Protein AF-A0A964G7T0-F1 (afdb_monomer_lite)

pLDDT: mean 79.11, std 21.37, range [40.22, 98.31]

Foldseek 3Di:
DDDDDDDDDPPDDDVPPPPPVPPPDDDDDDDDPVVVVVLVVVCVVVVHDSVVVVVVVVVVVVVVCVVVVVDDPPDD

Structure (mmCIF, N/CA/C/O backbone):
data_AF-A0A964G7T0-F1
#
_entry.id   AF-A0A964G7T0-F1
#
loop_
_atom_site.group_PDB
_atom_site.id
_atom_site.type_symbol
_atom_site.label_atom_id
_atom_site.label_alt_id
_atom_site.label_comp_id
_atom_site.label_asym_id
_atom_site.label_entity_id
_atom_site.label_seq_id
_atom_site.pdbx_PDB_ins_code
_atom_site.Cartn_x
_atom_site.Cartn_y
_atom_site.Cartn_z
_atom_site.occupancy
_atom_site.B_iso_or_equiv
_atom_site.auth_seq_id
_atom_site.auth_comp_id
_atom_site.auth_asym_id
_atom_site.auth_atom_id
_atom_site.pdbx_PDB_model_num
ATOM 1 N N . MET A 1 1 ? -17.969 50.639 22.427 1.00 42.53 1 MET A N 1
ATOM 2 C CA . MET A 1 1 ? -18.768 49.968 21.380 1.00 42.53 1 MET A CA 1
ATOM 3 C C . MET A 1 1 ? -18.095 48.641 21.040 1.00 42.53 1 MET A C 1
ATOM 5 O O . MET A 1 1 ? -16.877 48.599 20.965 1.00 42.53 1 MET A O 1
ATOM 9 N N . VAL A 1 2 ? -18.916 47.594 20.959 1.00 40.59 2 VAL A N 1
ATOM 10 C CA . VAL A 1 2 ? -18.712 46.189 20.534 1.00 40.59 2 VAL A CA 1
ATOM 11 C C . VAL A 1 2 ? -17.658 45.995 19.405 1.00 40.59 2 VAL A C 1
ATOM 13 O O . VAL A 1 2 ? -17.712 46.731 18.433 1.00 40.59 2 VAL A O 1
ATOM 16 N N . HIS A 1 3 ? -16.577 45.205 19.590 1.00 47.72 3 HIS A N 1
ATOM 17 C CA . HIS A 1 3 ? -16.366 43.756 19.279 1.00 47.72 3 HIS A CA 1
ATOM 18 C C . HIS A 1 3 ? -15.859 43.459 17.829 1.00 47.72 3 HIS A C 1
ATOM 20 O O . HIS A 1 3 ? -15.920 44.349 16.993 1.00 47.72 3 HIS A O 1
ATOM 26 N N . PRO A 1 4 ? -15.237 42.290 17.535 1.00 60.06 4 PRO A N 1
ATOM 27 C CA . PRO A 1 4 ? -13.809 42.146 17.202 1.00 60.06 4 PRO A CA 1
ATOM 28 C C . PRO A 1 4 ? -13.560 41.515 15.809 1.00 60.06 4 PRO A C 1
ATOM 30 O O . PRO A 1 4 ? -14.495 41.181 15.090 1.00 60.06 4 PRO A O 1
ATOM 33 N N . GLY A 1 5 ? -12.294 41.284 15.446 1.00 43.25 5 GLY A N 1
ATOM 34 C CA . GLY A 1 5 ? -11.932 40.509 14.253 1.00 43.25 5 GLY A CA 1
ATOM 35 C C . GLY A 1 5 ? -10.547 39.867 14.349 1.00 43.25 5 GLY A C 1
ATOM 36 O O . GLY A 1 5 ? -9.602 40.347 13.734 1.00 43.25 5 GLY A O 1
ATOM 37 N N . LEU A 1 6 ? -10.435 38.783 15.125 1.00 50.50 6 LEU A N 1
ATOM 38 C CA . LEU A 1 6 ? -9.417 37.744 14.914 1.00 50.50 6 LEU A CA 1
ATOM 39 C C . LEU A 1 6 ? -9.644 37.115 13.524 1.00 50.50 6 LEU A C 1
ATOM 41 O O . LEU A 1 6 ? -10.789 36.807 13.209 1.00 50.50 6 LEU A O 1
ATOM 45 N N . ASN A 1 7 ? -8.597 36.810 12.751 1.00 49.56 7 ASN A N 1
ATOM 46 C CA . ASN A 1 7 ? -8.021 35.455 12.742 1.00 49.56 7 ASN A CA 1
ATOM 47 C C . ASN A 1 7 ? -6.819 35.343 11.786 1.00 49.56 7 ASN A C 1
ATOM 49 O O . ASN A 1 7 ? -6.925 35.600 10.588 1.00 49.56 7 ASN A O 1
ATOM 53 N N . ASN A 1 8 ? -5.694 34.887 12.339 1.00 53.44 8 ASN A N 1
ATOM 54 C CA . ASN A 1 8 ? -4.551 34.371 11.602 1.00 53.44 8 ASN A CA 1
ATOM 55 C C . ASN A 1 8 ? -4.959 33.076 10.894 1.00 53.44 8 ASN A C 1
ATOM 57 O O . ASN A 1 8 ? -5.215 32.064 11.541 1.00 53.44 8 ASN A O 1
ATOM 61 N N . GLY A 1 9 ? -4.957 33.090 9.567 1.00 40.22 9 GLY A N 1
ATOM 62 C CA . GLY A 1 9 ? -5.029 31.888 8.750 1.00 40.22 9 GLY A CA 1
ATOM 63 C C . GLY A 1 9 ? -3.897 31.918 7.745 1.00 40.22 9 GLY A C 1
ATOM 64 O O . GLY A 1 9 ? -4.053 32.456 6.655 1.00 40.22 9 GLY A O 1
ATOM 65 N N . THR A 1 10 ? -2.748 31.374 8.130 1.00 52.75 10 THR A N 1
ATOM 66 C CA . THR A 1 10 ? -1.654 31.023 7.227 1.00 52.75 10 THR A CA 1
ATOM 67 C C . THR A 1 10 ? -2.214 30.084 6.158 1.00 52.75 10 THR A C 1
ATOM 69 O O . THR A 1 10 ? -2.329 28.884 6.379 1.00 52.75 10 THR A O 1
ATOM 72 N N . ILE A 1 11 ? -2.589 30.615 4.991 1.00 55.62 11 ILE A N 1
ATOM 73 C CA . ILE A 1 11 ? -2.814 29.817 3.777 1.00 55.62 11 ILE A CA 1
ATOM 74 C C . ILE A 1 11 ? -1.431 29.550 3.175 1.00 55.62 11 ILE A C 1
ATOM 76 O O . ILE A 1 11 ? -1.063 30.016 2.104 1.00 55.62 11 ILE A O 1
ATOM 80 N N 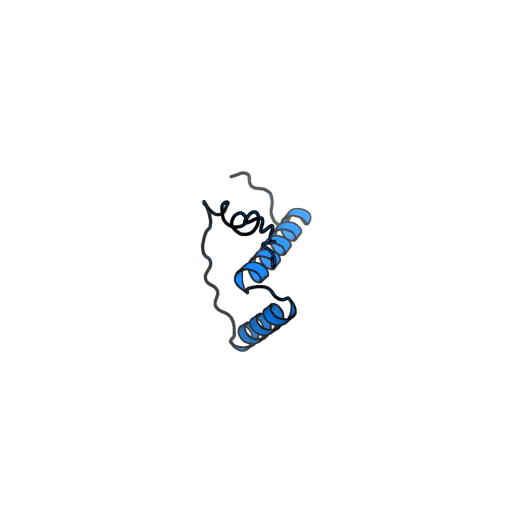. GLY A 1 12 ? -0.609 28.866 3.952 1.00 49.81 12 GLY A N 1
ATOM 81 C CA . GLY A 1 12 ? 0.633 28.255 3.532 1.00 49.81 12 GLY A CA 1
ATOM 82 C C . GLY A 1 12 ? 0.553 26.813 3.997 1.00 49.81 12 GLY A C 1
ATOM 83 O O . GLY A 1 12 ? 0.034 26.557 5.076 1.00 49.81 12 GLY A O 1
ATOM 84 N N . GLU A 1 13 ? 1.062 25.889 3.188 1.00 49.66 13 GLU A N 1
ATOM 85 C CA . GLU A 1 13 ? 1.391 24.515 3.609 1.00 49.66 13 GLU A CA 1
ATOM 86 C C . GLU A 1 13 ? 0.400 23.372 3.314 1.00 49.66 13 GLU A C 1
ATOM 88 O O . GLU A 1 13 ? 0.564 22.277 3.839 1.00 49.66 13 GLU A O 1
ATOM 93 N N . THR A 1 14 ? -0.548 23.508 2.379 1.00 50.62 14 THR A N 1
ATOM 94 C CA . THR A 1 14 ? -1.198 22.296 1.803 1.00 50.62 14 THR A CA 1
ATOM 95 C C . THR A 1 14 ? -1.188 22.203 0.281 1.00 50.62 14 THR A C 1
ATOM 97 O O . THR A 1 14 ? -1.414 21.127 -0.264 1.00 50.62 14 THR A O 1
ATOM 100 N N . SER A 1 15 ? -0.814 23.268 -0.433 1.00 44.28 15 SER A N 1
ATOM 101 C CA . SER A 1 15 ? -0.725 23.248 -1.908 1.00 44.28 15 SER A CA 1
ATOM 102 C C . SER A 1 15 ? 0.658 22.854 -2.456 1.00 44.28 15 SER A C 1
ATOM 104 O O . SER A 1 15 ? 0.873 22.879 -3.666 1.00 44.28 15 SE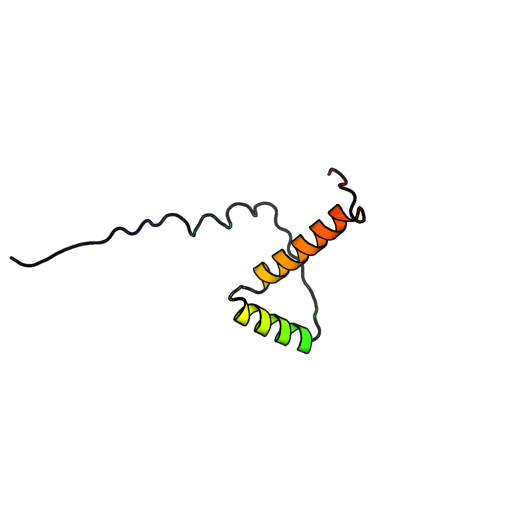R A O 1
ATOM 106 N N . ASN A 1 16 ? 1.607 22.482 -1.588 1.00 48.41 16 ASN A N 1
ATOM 107 C CA . ASN A 1 16 ? 3.014 22.267 -1.958 1.00 48.41 16 ASN A CA 1
ATOM 108 C C . ASN A 1 16 ? 3.517 20.823 -1.756 1.00 48.41 16 ASN A C 1
ATOM 110 O O . ASN A 1 16 ? 4.695 20.605 -1.502 1.00 48.41 16 ASN A O 1
ATOM 114 N N . ARG A 1 17 ? 2.636 19.814 -1.836 1.00 48.03 17 ARG A N 1
ATOM 115 C CA . ARG A 1 17 ? 3.059 18.396 -1.771 1.00 48.03 17 ARG A CA 1
ATOM 116 C C . ARG A 1 17 ? 2.844 17.597 -3.057 1.00 48.03 17 ARG A C 1
ATOM 118 O O . ARG A 1 17 ? 3.168 16.419 -3.093 1.00 48.03 17 ARG A O 1
ATOM 125 N N . LEU A 1 18 ? 2.335 18.244 -4.107 1.00 50.94 18 LEU A N 1
ATOM 126 C CA . LEU A 1 18 ? 2.137 17.644 -5.434 1.00 50.94 18 LEU A CA 1
ATOM 127 C C . LEU A 1 18 ? 2.905 18.373 -6.552 1.00 50.94 18 LEU A C 1
ATOM 129 O O . LEU A 1 18 ? 2.902 17.909 -7.685 1.00 50.94 18 LEU A O 1
ATOM 133 N N . GLN A 1 19 ? 3.613 19.471 -6.252 1.00 48.12 19 GLN A 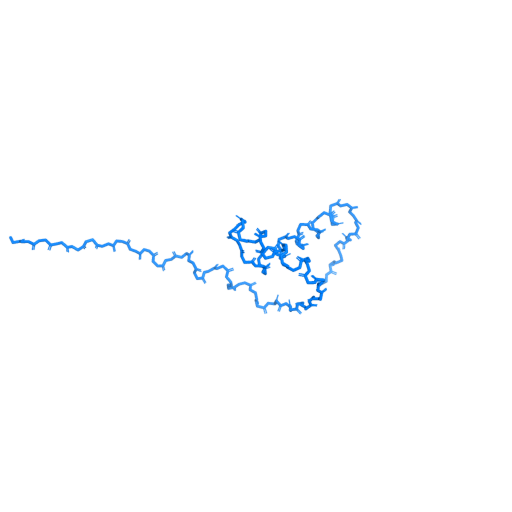N 1
ATOM 134 C CA . GLN A 1 19 ? 4.375 20.261 -7.239 1.00 48.12 19 GLN A CA 1
ATOM 135 C C . GLN A 1 19 ? 5.685 19.593 -7.719 1.00 48.12 19 GLN A C 1
ATOM 137 O O . GLN A 1 19 ? 6.479 20.224 -8.405 1.00 48.12 19 GLN A O 1
ATOM 142 N N . GLY A 1 20 ? 5.909 18.314 -7.396 1.00 45.97 20 GLY A N 1
ATOM 143 C CA . GLY A 1 20 ? 7.115 17.557 -7.759 1.00 45.97 20 GLY A CA 1
ATOM 144 C C . GLY A 1 20 ? 6.863 16.297 -8.593 1.00 45.97 20 GLY A C 1
ATOM 145 O O . GLY A 1 20 ? 7.712 15.418 -8.604 1.00 45.97 20 GLY A O 1
ATOM 146 N N . MET A 1 21 ? 5.704 16.164 -9.245 1.00 54.44 21 MET A N 1
ATOM 147 C CA . MET A 1 21 ? 5.360 15.014 -10.103 1.00 54.44 21 MET A CA 1
ATOM 148 C C . MET A 1 21 ? 5.370 15.382 -11.595 1.00 54.44 21 MET A C 1
ATOM 150 O O . MET A 1 21 ? 4.543 14.905 -12.369 1.00 54.44 21 MET A O 1
ATOM 154 N N . SER A 1 22 ? 6.290 16.251 -12.016 1.00 57.19 22 SER A N 1
ATOM 155 C CA . SER A 1 22 ? 6.436 16.614 -13.435 1.00 57.19 22 SER A CA 1
ATOM 156 C C . SER A 1 22 ? 6.844 15.423 -14.315 1.00 57.19 22 SER A C 1
ATOM 158 O O . SER A 1 22 ? 6.645 15.478 -15.521 1.00 57.19 22 SER A O 1
ATOM 160 N N . ASP A 1 23 ? 7.348 14.346 -13.703 1.00 76.56 23 ASP A N 1
ATOM 161 C CA . ASP A 1 23 ? 7.676 13.070 -14.339 1.00 76.56 23 ASP A CA 1
ATOM 162 C C . ASP A 1 23 ? 6.995 11.942 -13.541 1.00 76.56 23 ASP A C 1
ATOM 164 O O . ASP A 1 23 ? 7.561 11.364 -12.613 1.00 76.56 23 ASP A O 1
ATOM 168 N N . SER A 1 24 ? 5.695 11.740 -13.772 1.00 81.31 24 SER A N 1
ATOM 169 C CA . SER A 1 24 ? 4.929 10.689 -13.095 1.00 81.31 24 SER A CA 1
ATOM 170 C C . SER A 1 24 ? 4.206 9.808 -14.100 1.00 81.31 24 SER A C 1
ATOM 172 O O . SER A 1 24 ? 3.355 10.261 -14.860 1.00 81.31 24 SER A O 1
ATOM 174 N N . GLU A 1 25 ? 4.532 8.520 -14.059 1.00 89.31 25 GLU A N 1
ATOM 175 C CA . GLU A 1 25 ? 3.937 7.511 -14.926 1.00 89.31 25 GLU A CA 1
ATOM 176 C C . GLU A 1 25 ? 2.768 6.809 -14.230 1.00 89.31 25 GLU A C 1
ATOM 178 O O . GLU A 1 25 ? 2.802 6.495 -13.034 1.00 89.31 25 GLU A O 1
ATOM 183 N N . ARG A 1 26 ? 1.703 6.536 -14.991 1.00 90.12 26 ARG A N 1
ATOM 184 C CA . ARG A 1 26 ? 0.504 5.871 -14.472 1.00 90.12 26 ARG A CA 1
ATOM 185 C C . ARG A 1 26 ? 0.573 4.366 -14.690 1.00 90.12 26 ARG A C 1
ATOM 187 O O . ARG A 1 26 ? 0.595 3.895 -15.822 1.00 90.12 26 ARG A O 1
ATOM 194 N N . ILE A 1 27 ? 0.429 3.608 -13.608 1.00 90.44 27 ILE A N 1
ATOM 195 C CA . ILE A 1 27 ? 0.194 2.162 -13.672 1.00 90.44 27 ILE A CA 1
ATOM 196 C C . ILE A 1 27 ? -1.303 1.839 -13.558 1.00 90.44 27 ILE A C 1
ATOM 198 O O . ILE A 1 27 ? -2.051 2.511 -12.845 1.00 90.44 27 ILE A O 1
ATOM 202 N N . SER A 1 28 ? -1.747 0.792 -14.256 1.00 93.88 28 SER A N 1
ATOM 203 C CA . SER A 1 28 ? -3.091 0.217 -14.114 1.00 93.88 28 SER A CA 1
ATOM 204 C C . SER A 1 28 ? -2.971 -1.229 -13.647 1.00 93.88 28 SER A C 1
ATOM 206 O O . SER A 1 28 ? -2.224 -2.004 -14.237 1.00 93.88 28 SER A O 1
ATOM 208 N N . VAL A 1 29 ? -3.702 -1.593 -12.593 1.00 93.06 29 VAL A N 1
ATOM 209 C CA . VAL A 1 29 ? -3.636 -2.925 -11.976 1.00 93.06 29 VAL A CA 1
ATOM 210 C C . VAL A 1 29 ? -5.019 -3.557 -11.903 1.00 93.06 29 VAL A C 1
ATOM 212 O O . VAL A 1 29 ? -6.004 -2.896 -11.572 1.00 93.06 29 VAL A O 1
ATOM 215 N N . VAL A 1 30 ? -5.086 -4.853 -12.201 1.00 96.31 30 VAL A N 1
ATOM 216 C CA . VAL A 1 30 ? -6.293 -5.665 -12.034 1.00 96.31 30 VAL A CA 1
ATOM 217 C C . VAL A 1 30 ? -6.131 -6.488 -10.765 1.00 96.31 30 VAL A C 1
ATOM 219 O O . VAL A 1 30 ? -5.140 -7.196 -10.604 1.00 96.31 30 VAL A O 1
ATOM 222 N N . LEU A 1 31 ? -7.107 -6.389 -9.866 1.00 96.25 31 LEU A N 1
ATOM 223 C CA . LEU A 1 31 ? -7.122 -7.113 -8.599 1.00 96.25 31 LEU A CA 1
ATOM 224 C C . LEU A 1 31 ? -8.378 -7.983 -8.507 1.00 96.25 31 LEU A C 1
ATOM 226 O O . LEU A 1 31 ? -9.441 -7.568 -8.984 1.00 96.25 31 LEU A O 1
ATOM 230 N N . PRO A 1 32 ? -8.304 -9.144 -7.833 1.00 98.31 32 PRO A N 1
ATOM 231 C CA . PRO A 1 32 ? -9.497 -9.856 -7.406 1.00 98.31 32 PRO A CA 1
ATOM 232 C C . PRO A 1 32 ? -10.429 -8.930 -6.619 1.00 98.31 32 PRO A C 1
ATOM 234 O O . PRO A 1 32 ? -9.983 -8.114 -5.807 1.00 98.31 32 PRO A O 1
ATOM 237 N N . THR A 1 33 ? -11.740 -9.077 -6.817 1.00 97.75 33 THR A N 1
ATOM 238 C CA . THR A 1 33 ? -12.744 -8.204 -6.187 1.00 97.75 33 THR A CA 1
ATOM 239 C C . THR A 1 33 ? -12.615 -8.161 -4.666 1.00 97.75 33 THR A C 1
ATOM 241 O O . THR A 1 33 ? -12.780 -7.100 -4.067 1.00 97.75 33 THR A O 1
ATOM 244 N N . GLN A 1 34 ? -12.315 -9.300 -4.037 1.00 97.81 34 GLN A N 1
ATOM 245 C CA . GLN A 1 34 ? -12.131 -9.377 -2.590 1.00 97.81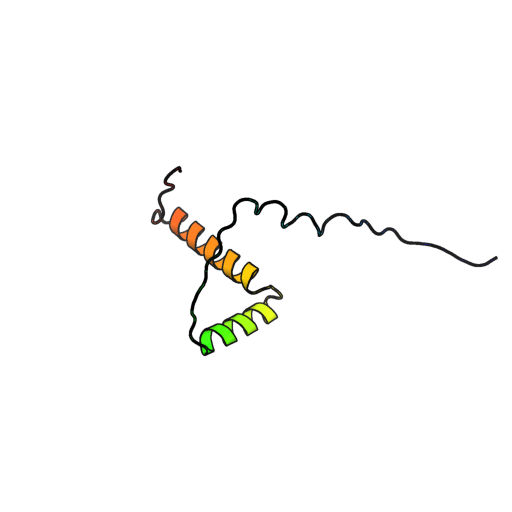 34 GLN A CA 1
ATOM 246 C C . GLN A 1 34 ? -10.914 -8.564 -2.129 1.00 97.81 34 GLN A C 1
ATOM 248 O O . GLN A 1 34 ? -11.062 -7.717 -1.252 1.00 97.81 34 GLN A O 1
ATOM 253 N N . ALA A 1 35 ? -9.768 -8.719 -2.797 1.00 97.31 35 ALA A N 1
ATOM 254 C CA . ALA A 1 35 ? -8.547 -7.987 -2.471 1.00 97.31 35 ALA A CA 1
ATOM 255 C C . ALA A 1 35 ? -8.734 -6.465 -2.588 1.00 97.31 35 ALA A C 1
ATOM 257 O O . ALA A 1 35 ? -8.280 -5.720 -1.724 1.00 97.31 35 ALA A O 1
ATOM 258 N N . LYS A 1 36 ? -9.468 -5.989 -3.608 1.00 96.75 36 LYS A N 1
ATOM 259 C CA . LYS A 1 36 ? -9.806 -4.560 -3.724 1.00 96.75 36 LYS A CA 1
ATOM 260 C C . LYS A 1 36 ? -10.619 -4.075 -2.516 1.00 96.75 36 LYS A C 1
ATOM 262 O O . LYS A 1 36 ? -10.288 -3.043 -1.943 1.00 96.75 36 LYS A O 1
ATOM 267 N N . LYS A 1 37 ? -11.648 -4.825 -2.106 1.00 98.06 37 LYS A N 1
ATOM 268 C CA . LYS A 1 37 ? -12.491 -4.459 -0.954 1.00 98.06 37 LYS A CA 1
ATOM 269 C C . LYS A 1 37 ? -11.696 -4.411 0.350 1.00 98.06 37 LYS A C 1
ATOM 271 O O . LYS A 1 37 ? -11.957 -3.560 1.194 1.00 98.06 37 LYS A O 1
ATOM 276 N N . GLU A 1 38 ? -10.761 -5.334 0.537 1.00 98.06 38 GLU A N 1
ATOM 277 C CA . GLU A 1 38 ? -9.887 -5.353 1.713 1.00 98.06 38 GLU A CA 1
ATOM 278 C C . GLU A 1 38 ? -8.905 -4.179 1.701 1.00 98.06 38 GLU A C 1
ATOM 280 O O . GLU A 1 38 ? -8.759 -3.507 2.720 1.00 98.06 38 GLU A O 1
ATOM 285 N N . LEU A 1 39 ? -8.325 -3.857 0.540 1.00 96.56 39 LEU A N 1
ATOM 286 C CA . LEU A 1 39 ? -7.484 -2.673 0.359 1.00 96.56 39 LEU A CA 1
ATOM 287 C C . LEU A 1 39 ? -8.245 -1.376 0.669 1.00 96.56 39 LEU A C 1
ATOM 289 O O . LEU A 1 39 ? -7.723 -0.517 1.375 1.00 96.56 39 LEU A O 1
ATOM 293 N N . GLU A 1 40 ? -9.481 -1.238 0.180 1.00 97.19 40 GLU A N 1
ATOM 294 C CA . GLU A 1 40 ? -10.341 -0.077 0.450 1.00 97.19 40 GLU A CA 1
ATOM 295 C C . GLU A 1 40 ? -10.598 0.097 1.955 1.00 97.19 40 GLU A C 1
ATOM 297 O O . GLU A 1 40 ? -10.461 1.201 2.480 1.00 97.19 40 GLU A O 1
ATOM 302 N N . LYS A 1 41 ? -10.896 -0.996 2.670 1.00 97.88 41 LYS A N 1
ATOM 303 C CA . LYS A 1 41 ? -11.076 -0.971 4.131 1.00 97.88 41 LYS A CA 1
ATOM 304 C C . LYS A 1 41 ? -9.792 -0.601 4.865 1.00 97.88 41 LYS A C 1
ATOM 306 O O . LYS A 1 41 ? -9.833 0.209 5.784 1.00 97.88 41 LYS A O 1
ATOM 311 N N . LEU A 1 42 ? -8.663 -1.180 4.465 1.00 96.62 42 LEU A N 1
ATOM 312 C CA . LEU A 1 42 ? -7.371 -0.888 5.078 1.00 96.62 42 LEU A CA 1
ATOM 313 C C . LEU A 1 42 ? -7.005 0.593 4.921 1.00 96.62 42 LEU A C 1
ATOM 315 O O . LEU A 1 42 ? -6.575 1.226 5.879 1.00 96.62 42 LEU A O 1
ATOM 319 N N . CYS A 1 43 ? -7.257 1.167 3.745 1.00 96.56 43 CYS A N 1
ATOM 320 C CA . CYS A 1 43 ? -7.039 2.590 3.491 1.00 96.56 43 CYS A CA 1
ATOM 321 C C . CYS A 1 43 ? -7.921 3.492 4.372 1.00 96.56 43 CYS A C 1
ATOM 323 O O . CYS A 1 43 ? -7.458 4.545 4.817 1.00 96.56 43 CYS A O 1
ATOM 325 N N . ASP A 1 44 ? -9.164 3.084 4.658 1.00 96.62 44 ASP A N 1
ATOM 326 C CA . ASP A 1 44 ? -10.039 3.822 5.577 1.00 96.62 44 ASP A CA 1
ATOM 327 C C . ASP A 1 44 ? -9.510 3.807 7.018 1.00 96.62 44 ASP A C 1
ATOM 329 O O . ASP A 1 44 ? -9.522 4.847 7.686 1.00 96.62 44 ASP A O 1
ATOM 333 N N . ILE A 1 45 ? -9.005 2.657 7.478 1.00 97.06 45 ILE A N 1
ATOM 334 C CA . ILE A 1 45 ? -8.397 2.502 8.809 1.00 97.06 45 ILE A CA 1
ATOM 335 C C . ILE A 1 45 ? -7.155 3.391 8.925 1.00 97.06 45 ILE A C 1
ATOM 337 O O . ILE A 1 45 ? -7.033 4.166 9.870 1.00 97.06 45 ILE A O 1
ATOM 341 N N . GLU A 1 46 ? -6.285 3.346 7.916 1.00 94.19 46 GLU A N 1
ATOM 342 C CA . GLU A 1 46 ? -5.032 4.108 7.854 1.00 94.19 46 GLU A 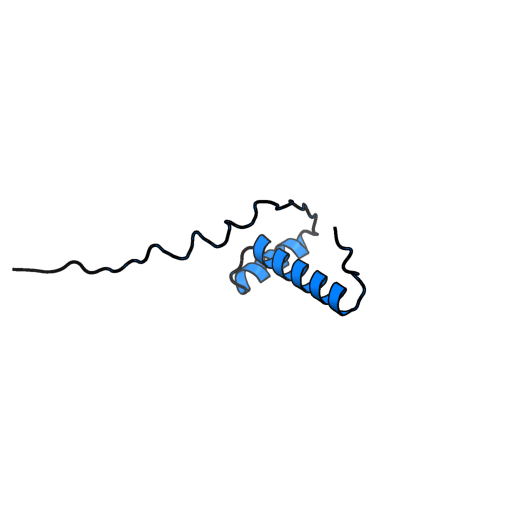CA 1
ATOM 343 C C . GLU A 1 46 ? -5.238 5.604 7.543 1.00 94.19 46 GLU A C 1
ATOM 345 O O . GLU A 1 46 ? -4.275 6.374 7.524 1.00 94.19 46 GLU A O 1
ATOM 350 N N . LYS A 1 47 ? -6.486 6.023 7.275 1.00 96.06 47 LYS A N 1
ATOM 351 C CA . LYS A 1 47 ? -6.882 7.388 6.885 1.00 96.06 47 LYS A CA 1
ATOM 352 C C . LYS A 1 47 ? -6.044 7.938 5.726 1.00 96.06 47 LYS A C 1
ATOM 354 O O . LYS A 1 47 ? -5.578 9.078 5.748 1.00 96.06 47 LYS A O 1
ATOM 359 N N . ARG A 1 48 ? -5.857 7.120 4.685 1.00 93.44 48 ARG A N 1
ATOM 360 C CA . ARG A 1 48 ? -5.071 7.450 3.483 1.00 93.44 48 ARG A CA 1
ATOM 361 C C . ARG A 1 48 ? -5.834 7.104 2.212 1.00 93.44 48 ARG A C 1
ATOM 363 O O . ARG A 1 48 ? -6.653 6.196 2.186 1.00 93.44 48 ARG A O 1
ATOM 370 N N . SER A 1 49 ? -5.539 7.816 1.126 1.00 95.94 49 SER A N 1
ATOM 371 C CA . SER A 1 49 ? -6.044 7.438 -0.195 1.00 95.94 49 SER A CA 1
ATOM 372 C C . SER A 1 49 ? -5.349 6.171 -0.701 1.00 95.94 49 SER A C 1
ATOM 374 O O . SER A 1 49 ? -4.177 5.934 -0.397 1.00 95.94 49 SER A O 1
ATOM 376 N N . ILE A 1 50 ? -6.051 5.393 -1.531 1.00 94.75 50 ILE A N 1
ATOM 377 C CA . ILE A 1 50 ? -5.517 4.158 -2.129 1.00 94.75 50 ILE A CA 1
ATOM 378 C C . ILE A 1 50 ? -4.214 4.434 -2.880 1.00 94.75 50 ILE A C 1
ATOM 380 O O . ILE A 1 50 ? -3.233 3.730 -2.674 1.00 94.75 50 ILE A O 1
ATOM 384 N N . SER A 1 51 ? -4.172 5.483 -3.708 1.00 92.75 51 SER A N 1
ATOM 385 C CA . SER A 1 51 ? -2.979 5.818 -4.493 1.00 92.75 51 SER A CA 1
ATOM 386 C C . SER A 1 51 ? -1.766 6.106 -3.610 1.00 92.75 51 SER A C 1
ATOM 388 O O . SER A 1 51 ? -0.681 5.602 -3.881 1.00 92.75 51 SER A O 1
ATOM 390 N N . ASN A 1 52 ? -1.948 6.869 -2.526 1.00 93.88 52 ASN A N 1
ATOM 391 C CA . ASN A 1 52 ? -0.864 7.166 -1.592 1.00 93.88 52 ASN A CA 1
ATOM 392 C C . ASN A 1 52 ? -0.427 5.912 -0.823 1.00 93.88 52 ASN A C 1
ATOM 394 O O . ASN A 1 52 ? 0.759 5.707 -0.597 1.00 93.88 52 ASN A O 1
ATOM 398 N N . PHE A 1 53 ? -1.376 5.066 -0.425 1.00 95.38 53 PHE A N 1
ATOM 399 C CA . PHE A 1 53 ? -1.071 3.824 0.275 1.00 95.38 53 PHE A CA 1
ATOM 400 C C . PHE A 1 53 ? -0.278 2.852 -0.610 1.00 95.38 53 PHE A C 1
ATOM 402 O O . PHE A 1 53 ? 0.772 2.362 -0.207 1.00 95.38 53 PHE A O 1
ATOM 409 N N . VAL A 1 54 ? -0.725 2.649 -1.850 1.00 94.69 54 VAL A N 1
ATOM 410 C CA . VAL A 1 54 ? -0.041 1.807 -2.839 1.00 94.69 54 VAL A CA 1
ATOM 411 C C . VAL A 1 54 ? 1.343 2.359 -3.177 1.00 94.69 54 VAL A C 1
ATOM 413 O O . VAL A 1 54 ? 2.291 1.584 -3.237 1.00 94.69 54 VAL A O 1
ATOM 416 N N . TYR A 1 55 ? 1.490 3.679 -3.331 1.00 93.62 55 TYR A N 1
ATOM 417 C CA . TYR A 1 55 ? 2.797 4.312 -3.528 1.00 93.62 55 TYR A CA 1
ATOM 418 C C . TYR A 1 55 ? 3.788 3.931 -2.421 1.00 93.62 55 TYR A C 1
ATOM 420 O O . TYR A 1 55 ? 4.905 3.522 -2.717 1.00 93.62 55 TYR A O 1
ATOM 428 N N . LEU A 1 56 ? 3.369 4.000 -1.155 1.00 93.94 56 LEU A N 1
ATOM 429 C CA . LEU A 1 56 ? 4.240 3.673 -0.025 1.00 93.94 56 LEU A CA 1
ATOM 430 C C . LEU A 1 56 ? 4.630 2.197 0.006 1.00 93.94 56 LEU A C 1
ATOM 432 O O . LEU A 1 56 ? 5.789 1.892 0.258 1.00 93.94 56 LEU A O 1
ATOM 436 N N . LEU A 1 57 ? 3.688 1.295 -0.283 1.00 94.88 57 LEU A N 1
ATOM 437 C CA . LEU A 1 57 ? 3.978 -0.138 -0.372 1.00 94.88 57 LEU A CA 1
ATOM 438 C C . LEU A 1 57 ? 4.966 -0.452 -1.501 1.00 94.88 57 LEU A C 1
ATOM 440 O O . LEU A 1 57 ? 5.866 -1.269 -1.326 1.00 94.88 57 LEU A O 1
ATOM 444 N N . ILE A 1 58 ? 4.807 0.197 -2.658 1.00 95.31 58 ILE A N 1
ATOM 445 C CA . ILE A 1 58 ? 5.720 0.035 -3.795 1.00 95.31 58 ILE A CA 1
ATOM 446 C C . ILE A 1 58 ? 7.103 0.582 -3.439 1.00 95.31 58 ILE A C 1
ATOM 448 O O . ILE A 1 58 ? 8.102 -0.087 -3.696 1.00 95.31 58 ILE A O 1
ATOM 452 N N . GLN A 1 59 ? 7.165 1.768 -2.834 1.00 95.06 59 GLN A N 1
ATOM 453 C CA . GLN A 1 59 ? 8.422 2.401 -2.454 1.00 95.06 59 GLN A CA 1
ATOM 454 C C . GLN A 1 59 ? 9.186 1.546 -1.438 1.00 95.06 59 GLN A C 1
ATOM 456 O O . GLN A 1 59 ? 10.350 1.232 -1.665 1.00 95.06 59 GLN A O 1
ATOM 461 N N . ASP A 1 60 ? 8.506 1.072 -0.393 1.00 95.94 60 ASP A N 1
ATOM 462 C CA . ASP A 1 60 ? 9.082 0.171 0.606 1.00 95.94 60 ASP A CA 1
ATOM 463 C C . ASP A 1 60 ? 9.618 -1.125 -0.029 1.00 95.94 60 ASP A C 1
ATOM 465 O O . ASP A 1 60 ? 10.760 -1.519 0.214 1.00 95.94 60 ASP A O 1
ATOM 469 N N . ALA A 1 61 ? 8.852 -1.748 -0.932 1.00 96.44 61 ALA A N 1
ATOM 470 C CA . ALA A 1 61 ? 9.300 -2.940 -1.649 1.00 96.44 61 ALA A CA 1
ATOM 471 C C . ALA A 1 61 ? 10.542 -2.679 -2.525 1.00 96.44 61 ALA A C 1
ATOM 473 O O . ALA A 1 61 ? 11.443 -3.521 -2.588 1.00 96.44 61 ALA A O 1
ATOM 474 N N . ILE A 1 62 ? 10.616 -1.518 -3.188 1.00 96.06 62 ILE A N 1
ATOM 475 C CA . ILE A 1 62 ? 11.786 -1.098 -3.973 1.00 96.06 62 ILE A CA 1
ATOM 476 C C . ILE A 1 62 ? 12.996 -0.894 -3.058 1.00 96.06 62 ILE A C 1
ATOM 478 O O . ILE A 1 62 ? 14.082 -1.383 -3.373 1.00 96.06 62 ILE A O 1
ATOM 482 N N . ASP A 1 63 ? 12.828 -0.205 -1.932 1.00 94.94 63 ASP A N 1
ATOM 483 C CA . ASP A 1 63 ? 13.906 0.053 -0.977 1.00 94.94 63 ASP A CA 1
ATOM 484 C C . ASP A 1 63 ? 14.447 -1.248 -0.372 1.00 94.94 63 ASP A C 1
ATOM 486 O O . ASP A 1 63 ? 15.662 -1.459 -0.346 1.00 94.94 63 ASP A O 1
ATOM 490 N N . GLN A 1 64 ? 13.574 -2.190 -0.003 1.00 96.12 64 GLN A N 1
ATOM 491 C CA . GLN A 1 64 ? 13.985 -3.527 0.436 1.00 96.12 64 GLN A CA 1
ATOM 492 C C . GLN A 1 64 ? 14.731 -4.300 -0.663 1.00 96.12 64 GLN A C 1
ATOM 494 O O . GLN A 1 64 ? 15.726 -4.989 -0.403 1.00 96.12 64 GLN A O 1
ATOM 499 N N . ALA A 1 65 ? 14.282 -4.196 -1.914 1.00 95.94 65 ALA A N 1
ATOM 500 C CA . ALA A 1 65 ? 14.947 -4.838 -3.042 1.00 95.94 65 ALA A CA 1
ATOM 501 C C . ALA A 1 65 ? 16.328 -4.224 -3.335 1.00 95.94 65 ALA A C 1
ATOM 503 O O . ALA A 1 65 ? 17.256 -4.966 -3.666 1.00 95.94 65 ALA A O 1
ATOM 504 N N . LYS A 1 66 ? 16.502 -2.909 -3.157 1.00 94.69 66 LYS A N 1
ATOM 505 C CA . LYS A 1 66 ? 17.811 -2.241 -3.229 1.00 94.69 66 LYS A CA 1
ATOM 506 C C . LYS A 1 66 ? 18.723 -2.678 -2.083 1.00 94.69 66 LYS A C 1
ATOM 508 O O . LYS A 1 66 ? 19.853 -3.089 -2.327 1.00 94.69 66 LYS A O 1
ATOM 513 N N . ALA A 1 67 ? 18.218 -2.665 -0.849 1.00 94.00 67 ALA A N 1
ATOM 514 C CA . ALA A 1 67 ? 18.979 -3.041 0.344 1.00 94.00 67 ALA A CA 1
ATOM 515 C C . ALA A 1 67 ? 19.455 -4.503 0.310 1.00 94.00 67 ALA A C 1
ATOM 517 O O . ALA A 1 67 ? 20.560 -4.814 0.743 1.00 94.00 67 ALA A O 1
ATOM 518 N N . SER A 1 68 ? 18.643 -5.402 -0.252 1.00 93.56 68 SER A N 1
ATOM 519 C CA . SER A 1 68 ? 19.003 -6.813 -0.447 1.00 93.56 68 SER A CA 1
ATOM 520 C C . SER A 1 68 ? 19.867 -7.076 -1.689 1.00 93.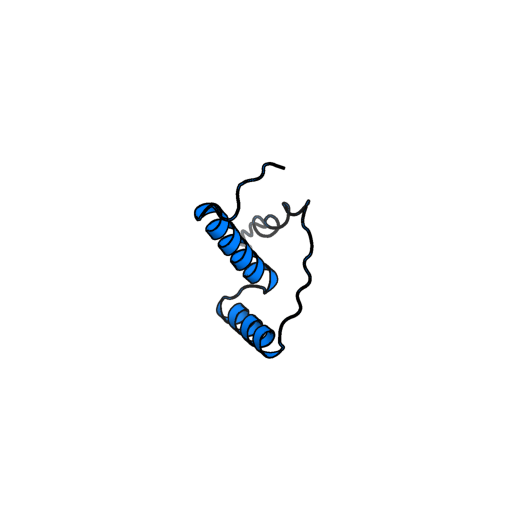56 68 SER A C 1
ATOM 522 O O . SER A 1 68 ? 20.221 -8.224 -1.952 1.00 93.56 68 SER A O 1
ATOM 524 N N . GLY A 1 69 ? 20.195 -6.043 -2.472 1.00 91.88 69 GLY A N 1
ATOM 525 C CA . GLY A 1 69 ? 20.987 -6.156 -3.699 1.00 91.88 69 GLY A CA 1
ATOM 526 C C . GLY A 1 69 ? 20.257 -6.804 -4.882 1.00 91.88 69 GLY A C 1
ATOM 527 O O . GLY A 1 69 ? 20.892 -7.097 -5.896 1.00 91.88 69 GLY A O 1
ATOM 528 N N . LYS A 1 70 ? 18.938 -7.030 -4.781 1.00 91.56 70 LYS A N 1
ATOM 529 C CA . LYS A 1 70 ? 18.100 -7.576 -5.866 1.00 91.56 70 LYS A CA 1
ATOM 530 C C . LYS A 1 70 ? 17.883 -6.561 -6.983 1.00 91.56 70 LYS A C 1
ATOM 532 O O . LYS A 1 70 ? 17.929 -6.921 -8.155 1.00 91.56 70 LYS A O 1
ATOM 537 N N . LEU A 1 71 ? 17.656 -5.301 -6.617 1.00 90.06 71 LEU A N 1
ATOM 538 C CA . LEU A 1 71 ? 17.694 -4.177 -7.543 1.00 90.06 71 LEU A CA 1
ATOM 539 C C . LEU A 1 71 ? 19.074 -3.539 -7.436 1.00 90.06 71 LEU A C 1
ATOM 541 O O . LEU A 1 71 ? 19.386 -2.881 -6.444 1.00 90.06 71 LEU A O 1
ATOM 545 N N . LYS A 1 72 ? 19.911 -3.742 -8.454 1.00 80.81 72 LYS A N 1
ATOM 546 C CA . LYS A 1 72 ? 21.125 -2.940 -8.610 1.00 80.81 72 LYS A CA 1
ATOM 547 C C . LYS A 1 72 ? 20.691 -1.545 -9.042 1.00 80.81 72 LYS A C 1
ATOM 549 O O . LYS A 1 72 ? 19.823 -1.429 -9.903 1.00 80.81 72 LYS A O 1
ATOM 554 N N . SER A 1 73 ? 21.283 -0.506 -8.458 1.00 64.19 73 SER A N 1
ATOM 555 C CA . SER A 1 73 ? 21.154 0.859 -8.965 1.00 64.19 73 SER A CA 1
ATOM 556 C C . SER A 1 73 ? 21.794 0.913 -10.351 1.00 64.19 73 SER A C 1
ATOM 558 O O . SER A 1 73 ? 22.975 1.212 -10.486 1.00 64.19 73 SER A O 1
ATOM 560 N N . THR A 1 74 ? 21.060 0.522 -11.386 1.00 59.19 74 THR A N 1
ATOM 561 C CA . THR A 1 74 ? 21.392 0.920 -12.747 1.00 59.19 74 THR A CA 1
ATOM 562 C C . THR A 1 74 ? 21.059 2.397 -12.842 1.00 59.19 74 THR A C 1
ATOM 564 O O . THR A 1 74 ? 19.890 2.768 -12.908 1.00 59.19 74 THR A O 1
ATOM 567 N N . ASP A 1 75 ? 22.116 3.197 -12.716 1.00 52.91 75 ASP A N 1
ATOM 568 C CA . ASP A 1 75 ? 22.218 4.577 -13.179 1.00 52.91 75 ASP A CA 1
ATOM 569 C C . ASP A 1 75 ? 21.599 4.661 -14.583 1.00 52.91 75 ASP A C 1
ATOM 571 O O . ASP A 1 75 ? 21.987 3.900 -15.476 1.00 52.91 75 ASP A O 1
ATOM 575 N N . GLY A 1 76 ? 20.556 5.477 -14.714 1.00 46.44 76 GLY A N 1
ATOM 576 C CA . GLY A 1 76 ? 19.940 5.843 -15.984 1.00 46.44 76 GLY A CA 1
ATOM 577 C C . GLY A 1 76 ? 20.321 7.269 -16.316 1.00 46.44 76 GLY A C 1
ATOM 578 O O . GLY A 1 76 ? 20.257 8.096 -15.378 1.00 46.44 76 GLY A O 1
#

Secondary structure (DSSP, 8-state):
------------SSSSSSTT-SS-PPP-----HHHHHHHHHHHHHTT--HHHHHHHHHHHHHHHHHHTTSS-----

Sequence (76 aa):
MVHPGLNNGTIGETSNRLQGMSDSERISVVLPTQAKKELEKLCDIEKRSISNFVYLLIQDAIDQAKASGKLKSTDG

Radius of gyration: 20.49 Å; chains: 1; bounding box: 41×60×37 Å